Protein AF-A0A286E283-F1 (afdb_monomer_lite)

Sequence (94 aa):
MTQSHWQTDFRLPENPTSPPKGTLASGASPDAQFIFDAIYAHSERVYVLTTMQVNDEWGFIEHEKRQYFATLPDLQAAIADFMNAPTTHFETEN

pLDDT: mean 86.26, std 14.12, range [35.94, 97.62]

Structure (mmCIF, N/CA/C/O backbone):
data_AF-A0A286E283-F1
#
_entry.id   AF-A0A286E283-F1
#
loop_
_atom_site.group_PDB
_atom_site.id
_atom_site.type_symbol
_atom_site.label_atom_id
_atom_site.label_alt_id
_atom_site.label_comp_id
_atom_site.label_asym_id
_atom_site.label_entity_id
_atom_site.label_seq_id
_atom_site.pdbx_PDB_ins_code
_atom_site.Cartn_x
_atom_site.Cartn_y
_atom_site.Cartn_z
_atom_site.occupancy
_atom_site.B_iso_or_equiv
_atom_site.auth_seq_id
_atom_site.auth_comp_id
_atom_site.auth_asym_id
_atom_site.auth_atom_id
_atom_site.pdbx_PDB_model_num
ATOM 1 N N . MET A 1 1 ? 13.110 17.406 -14.425 1.00 35.94 1 MET A N 1
ATOM 2 C CA . MET A 1 1 ? 12.711 16.374 -13.449 1.00 35.94 1 MET A CA 1
ATOM 3 C C . MET A 1 1 ? 11.278 16.012 -13.777 1.00 35.94 1 MET A C 1
ATOM 5 O O . MET A 1 1 ? 10.377 16.772 -13.453 1.00 35.94 1 MET A O 1
ATOM 9 N N . THR A 1 2 ? 11.078 14.965 -14.569 1.00 37.03 2 THR A N 1
ATOM 10 C CA . THR A 1 2 ? 9.737 14.494 -14.925 1.00 37.03 2 THR A CA 1
ATOM 11 C C . THR A 1 2 ? 9.163 13.870 -13.660 1.00 37.03 2 THR A C 1
ATOM 13 O O . THR A 1 2 ? 9.752 12.925 -13.146 1.00 37.03 2 THR A O 1
ATOM 16 N N . GLN A 1 3 ? 8.101 14.445 -13.092 1.00 46.47 3 GLN A N 1
ATOM 17 C CA . GLN A 1 3 ? 7.364 13.769 -12.028 1.00 46.47 3 GLN A CA 1
ATOM 18 C C . GLN A 1 3 ? 6.851 12.458 -12.624 1.00 46.47 3 GLN A C 1
ATOM 20 O O . GLN A 1 3 ? 5.978 12.472 -13.489 1.00 46.47 3 GLN A O 1
ATOM 25 N N . SER A 1 4 ? 7.458 11.345 -12.222 1.00 56.16 4 SER A N 1
ATOM 26 C CA . SER A 1 4 ? 6.960 10.002 -12.486 1.00 56.16 4 SER A CA 1
ATOM 27 C C . SER A 1 4 ? 5.582 9.894 -11.843 1.00 56.16 4 SER A C 1
ATOM 29 O O . SER A 1 4 ? 5.463 9.707 -10.636 1.00 56.16 4 SER A O 1
ATOM 31 N N . HIS A 1 5 ? 4.541 10.143 -12.635 1.00 78.94 5 HIS A N 1
ATOM 32 C CA . HIS A 1 5 ? 3.172 10.177 -12.147 1.00 78.94 5 HIS A CA 1
ATOM 33 C C . HIS A 1 5 ? 2.687 8.737 -11.988 1.00 78.94 5 HIS A C 1
ATOM 35 O O . HIS A 1 5 ? 2.601 8.003 -12.973 1.00 78.94 5 HIS A O 1
ATOM 41 N N . TRP A 1 6 ? 2.411 8.331 -10.751 1.00 89.00 6 TRP A N 1
ATOM 42 C CA . TRP A 1 6 ? 1.751 7.061 -10.468 1.00 89.00 6 TRP A CA 1
ATOM 43 C C . TRP A 1 6 ? 0.420 6.981 -11.219 1.00 89.00 6 TRP A C 1
ATOM 45 O O . TRP A 1 6 ? -0.330 7.959 -11.280 1.00 89.00 6 TRP A O 1
ATOM 55 N N . GLN A 1 7 ? 0.100 5.812 -11.766 1.00 87.50 7 GLN A N 1
ATOM 56 C CA . GLN A 1 7 ? -1.245 5.551 -12.271 1.00 87.50 7 GLN A CA 1
ATOM 57 C C . GLN A 1 7 ? -2.122 5.217 -11.069 1.00 87.50 7 GLN A C 1
ATOM 59 O O . GLN A 1 7 ? -1.843 4.241 -10.380 1.00 87.50 7 GLN A O 1
ATOM 64 N N . THR A 1 8 ? -3.139 6.032 -10.779 1.00 87.50 8 THR A N 1
ATOM 65 C CA . THR A 1 8 ? -3.974 5.874 -9.577 1.00 87.50 8 THR A CA 1
ATOM 66 C C . THR A 1 8 ? -5.466 5.958 -9.903 1.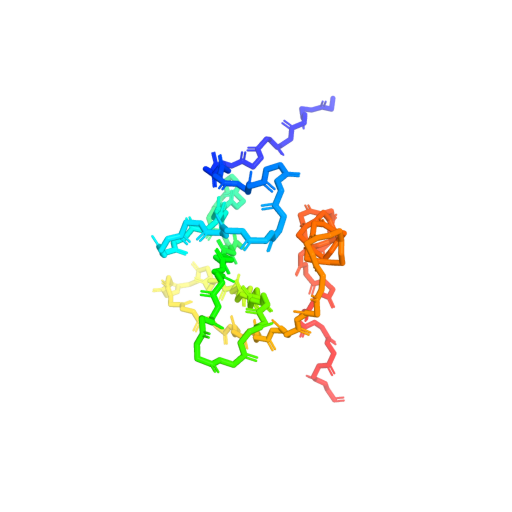00 87.50 8 THR A C 1
ATOM 68 O O . THR A 1 8 ? -5.880 6.743 -10.755 1.00 87.50 8 THR A O 1
ATOM 71 N N . ASP A 1 9 ? -6.274 5.154 -9.210 1.00 85.00 9 ASP A N 1
ATOM 72 C CA . ASP A 1 9 ? -7.731 5.308 -9.101 1.00 85.00 9 ASP A CA 1
ATOM 73 C C . ASP A 1 9 ? -8.045 5.541 -7.620 1.00 85.00 9 ASP A C 1
ATOM 75 O O . ASP A 1 9 ? -7.830 4.653 -6.794 1.00 85.00 9 ASP A O 1
ATOM 79 N N . PHE A 1 10 ? -8.506 6.745 -7.274 1.00 83.06 10 PHE A N 1
ATOM 80 C CA . PHE A 1 10 ? -8.908 7.106 -5.918 1.00 83.06 10 PHE A CA 1
ATOM 81 C C . PHE A 1 10 ? -10.426 7.261 -5.838 1.00 83.06 10 PHE A C 1
ATOM 83 O O . PHE A 1 10 ? -11.033 8.111 -6.485 1.00 83.06 10 PHE A O 1
ATOM 90 N N . ARG A 1 11 ? -11.024 6.483 -4.943 1.00 81.50 11 ARG A N 1
ATOM 91 C CA . ARG A 1 11 ? -12.430 6.526 -4.518 1.00 81.50 11 ARG A CA 1
ATOM 92 C C . ARG A 1 11 ? -12.539 6.714 -3.008 1.00 81.50 11 ARG A C 1
ATOM 94 O O . ARG A 1 11 ? -13.498 6.256 -2.383 1.00 81.50 11 ARG A O 1
ATOM 101 N N . LEU A 1 12 ? -11.527 7.349 -2.414 1.00 70.06 12 LEU A N 1
ATOM 102 C CA . LEU A 1 12 ? -11.466 7.557 -0.975 1.00 70.06 12 LEU A CA 1
ATOM 103 C C . LEU A 1 12 ? -12.666 8.413 -0.548 1.00 70.06 12 LEU A C 1
ATOM 105 O O . LEU A 1 12 ? -12.870 9.496 -1.099 1.00 70.06 12 LEU A O 1
ATOM 109 N N . PRO A 1 13 ? -13.483 7.941 0.403 1.00 69.44 13 PRO A N 1
ATOM 110 C CA . PRO A 1 13 ? -14.652 8.682 0.838 1.00 69.44 13 PRO A CA 1
ATOM 111 C C . PRO A 1 13 ? -14.207 9.913 1.624 1.00 69.44 13 PRO A C 1
ATOM 113 O O . PRO A 1 13 ? -13.448 9.793 2.575 1.00 69.44 13 PRO A O 1
ATOM 116 N N . GLU A 1 14 ? -14.737 11.093 1.308 1.00 67.75 14 GLU A N 1
ATOM 117 C CA . GLU A 1 14 ? -14.480 12.301 2.112 1.00 67.75 14 GLU A CA 1
ATOM 118 C C . GLU A 1 14 ? -14.978 12.151 3.566 1.00 67.75 14 GLU A C 1
ATOM 120 O O . GLU A 1 14 ? -14.514 12.847 4.468 1.00 67.75 14 GLU A O 1
ATOM 125 N N . ASN A 1 15 ? -15.908 11.216 3.809 1.00 68.06 15 ASN A N 1
ATOM 126 C CA . ASN A 1 15 ? -16.456 10.901 5.123 1.00 68.06 15 ASN A CA 1
ATOM 127 C C . ASN A 1 15 ? -16.283 9.401 5.473 1.00 68.06 15 ASN A C 1
ATOM 129 O O . ASN A 1 15 ? -16.922 8.548 4.849 1.00 68.06 15 ASN A O 1
ATOM 133 N N . PRO A 1 16 ? -15.511 9.057 6.523 1.00 66.06 16 PRO A N 1
ATOM 134 C CA . PRO A 1 16 ? -15.190 7.674 6.892 1.00 66.06 16 PRO A CA 1
ATOM 135 C C . PRO A 1 16 ? -16.349 6.888 7.529 1.00 66.06 16 PRO A C 1
ATOM 137 O O . PRO A 1 16 ? -16.180 5.717 7.856 1.00 66.06 16 PRO A O 1
ATOM 140 N N . THR A 1 17 ? -17.517 7.501 7.745 1.00 69.31 17 THR A N 1
ATOM 141 C CA . THR A 1 17 ? -18.670 6.839 8.390 1.00 69.31 17 THR A CA 1
ATOM 142 C C . THR A 1 17 ? -19.494 5.958 7.446 1.00 69.31 17 THR A C 1
ATOM 144 O O . THR A 1 17 ? -20.269 5.127 7.916 1.00 69.31 17 THR A O 1
ATOM 147 N N . SER A 1 18 ? -19.316 6.093 6.128 1.00 72.12 18 SER A N 1
ATOM 148 C CA . SER A 1 18 ? -19.958 5.231 5.127 1.00 72.12 18 SER A CA 1
ATOM 149 C C . SER A 1 18 ? -19.042 4.985 3.916 1.00 72.12 18 SER A C 1
ATOM 151 O O . SER A 1 18 ? -19.356 5.432 2.809 1.00 72.12 18 SER A O 1
ATOM 153 N N . PRO A 1 19 ? -17.903 4.296 4.100 1.00 73.75 19 PRO A N 1
ATOM 154 C CA . PRO A 1 19 ? -16.999 3.970 3.004 1.00 73.75 19 PRO A CA 1
ATOM 155 C C . PRO A 1 19 ? -17.686 3.074 1.956 1.00 73.75 19 PRO A C 1
ATOM 157 O O . PRO A 1 19 ? -18.524 2.238 2.318 1.00 73.75 19 PRO A O 1
ATOM 160 N N . PRO A 1 20 ? -17.372 3.249 0.657 1.00 74.75 20 PRO A N 1
ATOM 161 C CA . PRO A 1 20 ? -17.941 2.429 -0.403 1.00 74.75 20 PRO A CA 1
ATOM 162 C C . PRO A 1 20 ? -17.493 0.973 -0.255 1.00 74.75 20 PRO A C 1
ATOM 164 O O . PRO A 1 20 ? -16.399 0.682 0.224 1.00 74.75 20 PRO A O 1
ATOM 167 N N . LYS A 1 21 ? -18.341 0.045 -0.706 1.00 76.44 21 LYS A N 1
ATOM 168 C CA . LYS A 1 21 ? -17.975 -1.372 -0.775 1.00 76.44 21 LYS A CA 1
ATOM 169 C C . LYS A 1 21 ? -16.948 -1.575 -1.894 1.00 76.44 21 LYS A C 1
ATOM 171 O O . LYS A 1 21 ? -17.248 -1.247 -3.041 1.00 76.44 21 LYS A O 1
ATOM 176 N N . GLY A 1 22 ? -15.797 -2.164 -1.570 1.00 80.44 22 GLY A N 1
ATOM 177 C CA . GLY A 1 22 ? -14.740 -2.513 -2.528 1.00 80.44 22 GLY A CA 1
ATOM 178 C C . GLY A 1 22 ? -13.478 -1.658 -2.385 1.00 80.44 22 GLY A C 1
ATOM 179 O O . GLY A 1 22 ? -13.151 -1.214 -1.282 1.00 80.44 22 GLY A O 1
ATOM 180 N N . THR A 1 23 ? -12.772 -1.456 -3.501 1.00 83.88 23 THR A N 1
ATOM 181 C CA . THR A 1 23 ? -11.545 -0.650 -3.575 1.00 83.88 23 THR A CA 1
ATOM 182 C C . THR A 1 23 ? -11.831 0.825 -3.313 1.00 83.88 23 THR A C 1
ATOM 184 O O . THR A 1 23 ? -12.662 1.452 -3.975 1.00 83.88 23 THR A O 1
ATOM 187 N N . LEU A 1 24 ? -11.111 1.370 -2.336 1.00 90.06 24 LEU A N 1
ATOM 188 C CA . LEU A 1 24 ? -11.052 2.790 -2.013 1.00 90.06 24 LEU A CA 1
ATOM 189 C C . LEU A 1 24 ? -9.961 3.499 -2.803 1.00 90.06 24 LEU A C 1
ATOM 191 O O . LEU A 1 24 ? -10.133 4.656 -3.163 1.00 90.06 24 LEU A O 1
ATOM 195 N N . ALA A 1 25 ? -8.820 2.852 -3.013 1.00 92.69 25 ALA A N 1
ATOM 196 C CA . ALA A 1 25 ? -7.738 3.404 -3.806 1.00 92.69 25 ALA A CA 1
ATOM 197 C C . ALA A 1 25 ? -6.865 2.284 -4.347 1.00 92.69 25 ALA A C 1
ATOM 199 O O . ALA A 1 25 ? -6.581 1.335 -3.630 1.00 92.69 25 ALA A O 1
ATOM 200 N N . SER A 1 26 ? -6.381 2.424 -5.567 1.00 94.69 26 SER A N 1
ATOM 201 C CA . SER A 1 26 ? -5.358 1.538 -6.110 1.00 94.69 26 SER A CA 1
ATOM 202 C C . SER A 1 26 ? -4.385 2.337 -6.948 1.00 94.69 26 SER A C 1
ATOM 204 O O . SER A 1 26 ? -4.764 3.356 -7.534 1.00 94.69 26 SER A O 1
ATOM 206 N N . GLY A 1 27 ? -3.154 1.862 -7.059 1.00 95.06 27 GLY A N 1
ATOM 207 C CA . GLY A 1 27 ? -2.203 2.479 -7.959 1.00 95.06 27 GLY A CA 1
ATOM 208 C C . GLY A 1 27 ? -1.017 1.602 -8.294 1.00 95.06 27 GLY A C 1
ATOM 209 O O . GLY A 1 27 ? -0.734 0.626 -7.604 1.00 95.06 27 GLY A O 1
ATOM 210 N N . ALA A 1 28 ? -0.335 1.976 -9.368 1.00 95.69 28 ALA A N 1
ATOM 211 C CA . ALA A 1 28 ? 0.892 1.348 -9.821 1.00 95.69 28 ALA A CA 1
ATOM 212 C C . ALA A 1 28 ? 1.945 2.410 -10.159 1.00 95.69 28 ALA A C 1
ATOM 214 O O . ALA A 1 28 ? 1.620 3.490 -10.678 1.00 95.69 28 ALA A O 1
ATOM 215 N N . SER A 1 29 ? 3.208 2.096 -9.877 1.00 94.56 29 SER A N 1
ATOM 216 C CA . SER A 1 29 ? 4.346 2.870 -10.364 1.00 94.56 29 SER A CA 1
ATOM 217 C C . SER A 1 29 ? 4.366 2.860 -11.902 1.00 94.56 29 SER A C 1
ATOM 219 O O . SER A 1 29 ? 3.756 1.988 -12.525 1.00 94.56 29 SER A O 1
ATOM 221 N N . PRO A 1 30 ? 5.041 3.817 -12.564 1.00 91.56 30 PRO A N 1
ATOM 222 C CA . PRO A 1 30 ? 5.022 3.907 -14.030 1.00 91.56 30 PRO A CA 1
ATOM 223 C C . PRO A 1 30 ? 5.531 2.663 -14.770 1.00 91.56 30 PRO A C 1
ATOM 225 O O . PRO A 1 30 ? 5.131 2.423 -15.905 1.00 91.56 30 PRO A O 1
ATOM 228 N N . ASP A 1 31 ? 6.416 1.897 -14.137 1.00 91.69 31 ASP A N 1
ATOM 229 C CA . ASP A 1 31 ? 6.966 0.625 -14.614 1.00 91.69 31 ASP A CA 1
ATOM 230 C C . ASP A 1 31 ? 6.184 -0.602 -14.113 1.00 91.69 31 ASP A C 1
ATOM 232 O O . ASP A 1 31 ? 6.560 -1.731 -14.416 1.00 91.69 31 ASP A O 1
ATOM 236 N N . ALA A 1 32 ? 5.101 -0.386 -13.359 1.00 91.19 32 ALA A N 1
ATOM 237 C CA . ALA A 1 32 ? 4.296 -1.403 -12.688 1.00 91.19 32 ALA A CA 1
ATOM 238 C C . ALA A 1 32 ? 5.070 -2.308 -11.708 1.00 91.19 32 ALA A C 1
ATOM 240 O O . ALA A 1 32 ? 4.527 -3.319 -11.261 1.00 91.19 32 ALA A O 1
ATOM 241 N N . GLN A 1 33 ? 6.300 -1.939 -11.328 1.00 94.88 33 GLN A N 1
ATOM 242 C CA . GLN A 1 33 ? 7.091 -2.684 -10.348 1.00 94.88 33 GLN A CA 1
ATOM 243 C C . GLN A 1 33 ? 6.466 -2.625 -8.950 1.00 94.88 33 GLN A C 1
ATOM 245 O O . GLN A 1 33 ? 6.552 -3.587 -8.194 1.00 94.88 33 GLN A O 1
ATOM 250 N N . PHE A 1 34 ? 5.815 -1.518 -8.597 1.00 96.00 34 PHE A N 1
ATOM 251 C CA . PHE A 1 34 ? 5.191 -1.324 -7.294 1.00 96.00 34 PHE A CA 1
ATOM 252 C C . PHE A 1 34 ? 3.706 -1.069 -7.458 1.00 96.00 34 PHE A C 1
ATOM 254 O O . PHE A 1 34 ? 3.294 -0.220 -8.247 1.00 96.00 34 PHE A O 1
ATOM 261 N N . ILE A 1 35 ? 2.895 -1.798 -6.699 1.00 96.38 35 ILE A N 1
ATOM 262 C CA . ILE A 1 35 ? 1.437 -1.747 -6.786 1.00 96.38 35 ILE A CA 1
ATOM 263 C C . ILE A 1 35 ? 0.874 -1.595 -5.377 1.00 96.38 35 ILE A C 1
ATOM 265 O O . ILE A 1 35 ? 1.408 -2.160 -4.423 1.00 96.38 35 ILE A O 1
ATOM 269 N N . PHE A 1 36 ? -0.222 -0.859 -5.234 1.00 96.50 36 PHE A N 1
ATOM 270 C CA . PHE A 1 36 ? -1.027 -0.891 -4.022 1.00 96.50 36 PHE A CA 1
ATOM 271 C C . PHE A 1 36 ? -2.519 -1.017 -4.324 1.00 96.50 36 PHE A C 1
ATOM 273 O O . PHE A 1 36 ? -3.007 -0.548 -5.353 1.00 96.50 36 PHE A O 1
ATOM 280 N N . ASP A 1 37 ? -3.241 -1.609 -3.379 1.00 96.12 37 ASP A N 1
ATOM 281 C CA . ASP A 1 37 ? -4.701 -1.622 -3.311 1.00 96.12 37 ASP A CA 1
ATOM 282 C C . ASP A 1 37 ? -5.133 -1.357 -1.867 1.00 96.12 37 ASP A C 1
ATOM 284 O O . ASP A 1 37 ? -4.560 -1.891 -0.915 1.00 96.12 37 ASP A O 1
ATOM 288 N N . ALA A 1 38 ? -6.128 -0.498 -1.699 1.00 95.81 38 ALA A N 1
ATOM 289 C CA . ALA A 1 38 ? -6.664 -0.090 -0.418 1.00 95.81 38 ALA A CA 1
ATOM 290 C C . ALA A 1 38 ? -8.172 -0.318 -0.387 1.00 95.81 38 ALA A C 1
ATOM 292 O O . ALA A 1 38 ? -8.899 0.159 -1.260 1.00 95.81 38 ALA A O 1
ATOM 293 N N . ILE A 1 39 ? -8.653 -0.983 0.658 1.00 94.25 39 ILE A N 1
ATOM 294 C CA . ILE A 1 39 ? -10.068 -1.319 0.854 1.00 94.25 39 ILE A CA 1
ATOM 295 C C . ILE A 1 39 ? -10.540 -0.898 2.248 1.00 94.25 39 ILE A C 1
ATOM 297 O O . ILE A 1 39 ? -9.738 -0.699 3.165 1.00 94.25 39 ILE A O 1
ATOM 301 N N . TYR A 1 40 ? -11.859 -0.828 2.435 1.00 92.94 40 TYR A N 1
ATOM 302 C CA . TYR A 1 40 ? -12.455 -0.851 3.771 1.00 92.94 40 TYR A CA 1
ATOM 303 C C . TYR A 1 40 ? -13.007 -2.244 4.085 1.00 92.94 40 TYR A C 1
ATOM 305 O O . TYR A 1 40 ? -13.938 -2.726 3.434 1.00 92.94 40 TYR A O 1
ATOM 313 N N . ALA A 1 41 ? -12.457 -2.887 5.112 1.00 92.06 41 ALA A N 1
ATOM 314 C CA . ALA A 1 41 ? -12.910 -4.181 5.596 1.00 92.06 41 ALA A CA 1
ATOM 315 C C . ALA A 1 41 ? -14.086 -3.980 6.567 1.00 92.06 41 ALA A C 1
ATOM 317 O O . ALA A 1 41 ? -13.911 -3.701 7.753 1.00 92.06 41 ALA A O 1
ATOM 318 N N . HIS A 1 42 ? -15.316 -4.061 6.047 1.00 87.88 42 HIS A N 1
ATOM 319 C CA . HIS A 1 42 ? -16.528 -3.712 6.802 1.00 87.88 42 HIS A CA 1
ATOM 320 C C . HIS A 1 42 ? -16.780 -4.590 8.039 1.00 87.88 42 HIS A C 1
ATOM 322 O O . HIS A 1 42 ? -17.329 -4.090 9.023 1.00 87.88 42 HIS A O 1
ATOM 328 N N . SER A 1 43 ? -16.417 -5.875 7.997 1.00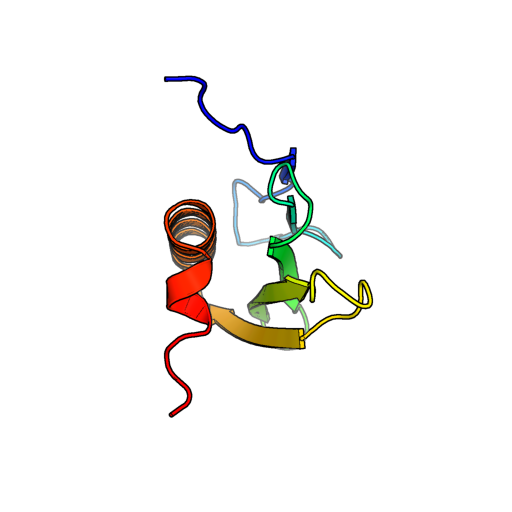 88.44 43 SER A N 1
ATOM 329 C CA . SER A 1 43 ? -16.574 -6.810 9.121 1.00 88.44 43 SER A CA 1
ATOM 330 C C . SER A 1 43 ? -15.707 -6.412 10.314 1.00 88.44 4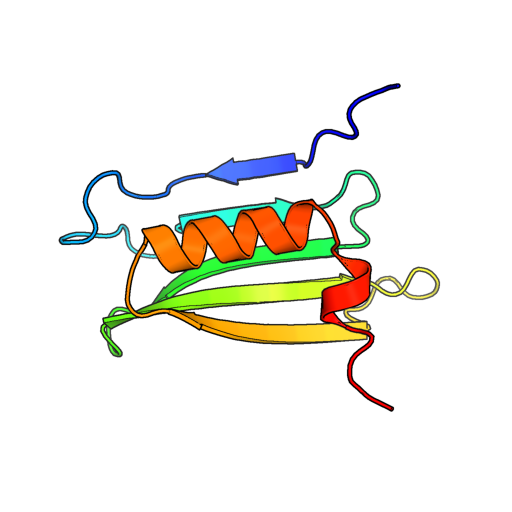3 SER A C 1
ATOM 332 O O . SER A 1 43 ? -16.163 -6.445 11.455 1.00 88.44 43 SER A O 1
ATOM 334 N N . GLU A 1 44 ? -14.483 -5.980 10.036 1.00 89.81 44 GLU A N 1
ATOM 335 C CA . GLU A 1 44 ? -13.455 -5.614 11.007 1.00 89.81 44 GLU A CA 1
ATOM 336 C C . GLU A 1 44 ? -13.479 -4.114 11.338 1.00 89.81 44 GLU A C 1
ATOM 338 O O . GLU A 1 44 ? -12.901 -3.691 12.336 1.00 89.81 44 GLU A O 1
ATOM 343 N N . ARG A 1 45 ? -14.180 -3.314 10.525 1.00 90.06 45 ARG A N 1
ATOM 344 C CA . ARG A 1 45 ? -14.260 -1.847 10.600 1.00 90.06 45 ARG A CA 1
ATOM 345 C C . ARG A 1 45 ? -12.898 -1.154 10.507 1.00 90.06 45 ARG A C 1
ATOM 347 O O . ARG A 1 45 ? -12.687 -0.122 11.142 1.00 90.06 45 ARG A O 1
ATOM 354 N N . VAL A 1 46 ? -11.999 -1.699 9.691 1.00 93.38 46 VAL A N 1
ATOM 355 C CA . VAL A 1 46 ? -10.648 -1.162 9.471 1.00 93.38 46 VAL A CA 1
ATOM 356 C C . VAL A 1 46 ? -10.390 -0.882 7.997 1.00 93.38 46 VAL A C 1
ATOM 358 O O . VAL A 1 46 ? -10.990 -1.485 7.107 1.00 93.38 46 VAL A O 1
ATOM 361 N N . TYR A 1 47 ? -9.465 0.032 7.747 1.00 93.75 47 TYR A N 1
ATOM 362 C CA . TYR A 1 47 ? -8.880 0.268 6.436 1.00 93.75 47 TYR A CA 1
ATOM 363 C C . TYR A 1 47 ? -7.713 -0.691 6.237 1.00 93.75 47 TYR A C 1
ATOM 365 O O . TYR A 1 47 ? -6.912 -0.882 7.151 1.00 93.75 47 TYR A O 1
ATOM 373 N N . VAL A 1 48 ? -7.606 -1.282 5.055 1.00 96.00 48 VAL A N 1
ATOM 374 C CA . VAL A 1 48 ? -6.522 -2.208 4.721 1.00 96.00 48 VAL A CA 1
ATOM 375 C C . VAL A 1 48 ? -5.781 -1.657 3.520 1.00 96.00 48 VAL A C 1
ATOM 377 O O . VAL A 1 48 ? -6.417 -1.349 2.518 1.00 96.00 48 VAL A O 1
ATOM 380 N N . LEU A 1 49 ? -4.460 -1.547 3.626 1.00 97.12 49 LEU A N 1
ATOM 381 C CA . LEU A 1 49 ? -3.558 -1.274 2.511 1.00 97.12 49 LEU A CA 1
ATOM 382 C C . LEU A 1 49 ? -2.770 -2.542 2.211 1.00 97.12 49 LEU A C 1
ATOM 384 O O . LEU A 1 49 ? -2.099 -3.070 3.098 1.00 97.12 49 LEU A O 1
ATOM 388 N N . THR A 1 50 ? -2.827 -3.000 0.970 1.00 97.38 50 THR A N 1
ATOM 389 C CA . THR A 1 50 ? -1.950 -4.041 0.442 1.00 97.38 50 THR A CA 1
ATOM 390 C C . THR A 1 50 ? -0.948 -3.375 -0.484 1.00 97.38 50 THR A C 1
ATOM 392 O O . THR A 1 50 ? -1.353 -2.768 -1.472 1.00 97.38 50 THR A O 1
ATOM 395 N N . THR A 1 51 ? 0.342 -3.475 -0.176 1.00 97.62 51 THR A N 1
ATOM 396 C CA . THR A 1 51 ? 1.432 -3.037 -1.055 1.00 97.62 51 THR A CA 1
ATOM 397 C C . THR A 1 51 ? 2.150 -4.253 -1.610 1.00 97.62 51 THR A C 1
ATOM 399 O O . THR A 1 51 ? 2.387 -5.227 -0.893 1.00 97.62 51 THR A O 1
ATOM 402 N N . MET A 1 52 ? 2.510 -4.197 -2.884 1.00 97.12 52 MET A N 1
ATOM 403 C CA . MET A 1 52 ? 3.145 -5.288 -3.609 1.00 97.12 52 MET A CA 1
ATOM 404 C C . MET A 1 52 ? 4.350 -4.776 -4.389 1.00 97.12 52 MET A C 1
ATOM 406 O O . MET A 1 52 ? 4.328 -3.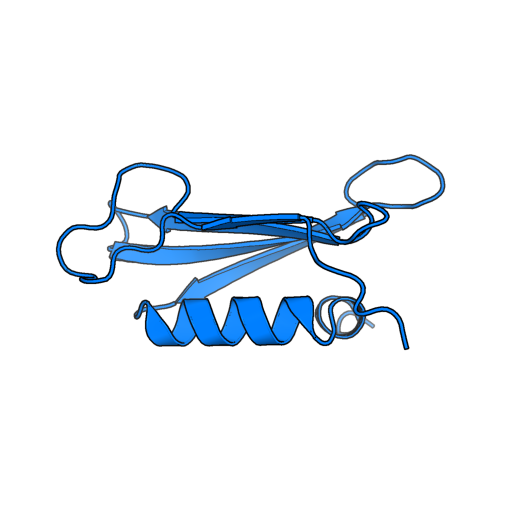661 -4.917 1.00 97.12 52 MET A O 1
ATOM 410 N N . GLN A 1 53 ? 5.369 -5.622 -4.484 1.00 96.31 53 GLN A N 1
ATOM 411 C CA . GLN A 1 53 ? 6.475 -5.481 -5.420 1.00 96.31 53 GLN A CA 1
ATOM 412 C C . GLN A 1 53 ? 6.420 -6.637 -6.411 1.00 96.31 53 GLN A C 1
ATOM 414 O O . GLN A 1 53 ? 6.312 -7.796 -6.013 1.00 96.31 53 GLN A O 1
ATOM 419 N N . VAL A 1 54 ? 6.494 -6.314 -7.694 1.00 94.62 54 VAL A N 1
ATOM 420 C CA . VAL A 1 54 ? 6.565 -7.268 -8.794 1.00 94.62 54 VAL A CA 1
ATOM 421 C C . VAL A 1 54 ? 8.030 -7.498 -9.150 1.00 94.62 54 VAL A C 1
ATOM 423 O O . VAL A 1 54 ? 8.793 -6.547 -9.324 1.00 94.62 54 VAL A O 1
ATOM 426 N N . ASN A 1 55 ? 8.408 -8.766 -9.260 1.00 91.69 55 ASN A N 1
ATOM 427 C CA . ASN A 1 55 ? 9.711 -9.182 -9.747 1.00 91.69 55 ASN A CA 1
ATOM 428 C C . ASN A 1 55 ? 9.864 -8.822 -11.234 1.00 91.69 55 ASN A C 1
ATOM 430 O O . ASN A 1 55 ? 8.974 -9.103 -12.042 1.00 91.69 55 ASN A O 1
ATOM 434 N N . ASP A 1 56 ? 10.999 -8.238 -11.602 1.00 86.31 56 ASP A N 1
ATOM 435 C CA . ASP A 1 56 ? 11.283 -7.757 -12.956 1.00 86.31 56 ASP A CA 1
ATOM 436 C C . ASP A 1 56 ? 11.640 -8.872 -13.957 1.00 86.31 56 ASP A C 1
ATOM 438 O O . ASP A 1 56 ? 11.443 -8.699 -15.161 1.00 86.31 56 ASP A O 1
ATOM 442 N N . GLU A 1 57 ? 12.107 -10.029 -13.483 1.00 88.25 57 GLU A N 1
ATOM 443 C CA . GLU A 1 57 ? 12.458 -11.185 -14.316 1.00 88.25 57 GLU A CA 1
ATOM 444 C C . GLU A 1 57 ? 11.223 -12.012 -14.713 1.00 88.25 57 GLU A C 1
ATOM 446 O O . GLU A 1 57 ? 11.077 -12.402 -15.874 1.00 88.25 57 GLU A O 1
ATOM 451 N N . TRP A 1 58 ? 10.313 -12.264 -13.766 1.00 86.56 58 TRP A N 1
ATOM 452 C CA . TRP A 1 58 ? 9.194 -13.199 -13.955 1.00 86.56 58 TRP A CA 1
ATOM 453 C C . TRP A 1 58 ? 7.810 -12.541 -13.992 1.00 86.56 58 TRP A C 1
ATOM 455 O O . TRP A 1 58 ? 6.845 -13.181 -14.414 1.00 86.56 58 TRP A O 1
ATOM 465 N N . GLY A 1 59 ? 7.684 -11.287 -13.547 1.00 87.81 59 GLY A N 1
ATOM 466 C CA . GLY A 1 59 ? 6.405 -10.573 -13.499 1.00 87.81 59 GLY A CA 1
ATOM 467 C C . GLY A 1 59 ? 5.435 -11.073 -12.420 1.00 87.81 59 GLY A C 1
ATOM 468 O O . GLY A 1 59 ? 4.239 -10.788 -12.492 1.00 87.81 59 GLY A O 1
ATOM 469 N N . PHE A 1 60 ? 5.919 -11.829 -11.430 1.00 92.06 60 PHE A N 1
ATOM 470 C CA . PHE A 1 60 ? 5.132 -12.264 -10.271 1.00 92.06 60 PHE A CA 1
ATOM 471 C C . PHE A 1 60 ? 5.297 -11.310 -9.091 1.00 92.06 60 PHE A C 1
ATOM 473 O O . PHE A 1 60 ? 6.288 -10.592 -9.003 1.00 92.06 60 PHE A O 1
ATOM 480 N N . ILE A 1 61 ? 4.346 -11.339 -8.156 1.00 93.62 61 ILE A N 1
ATOM 481 C CA . ILE A 1 61 ? 4.501 -10.655 -6.869 1.00 93.62 61 ILE A CA 1
ATOM 482 C C . ILE A 1 61 ? 5.660 -11.317 -6.115 1.00 93.62 61 ILE A C 1
ATOM 484 O O . ILE A 1 61 ? 5.590 -12.500 -5.785 1.00 93.62 61 ILE A O 1
ATOM 488 N N . GLU A 1 62 ? 6.714 -10.547 -5.868 1.00 94.62 62 GLU A N 1
ATOM 489 C CA . GLU A 1 62 ? 7.884 -10.948 -5.086 1.00 94.62 62 GLU A CA 1
ATOM 490 C C . GLU A 1 62 ? 7.654 -10.704 -3.599 1.00 94.62 62 GLU A C 1
ATOM 492 O O . GLU A 1 62 ? 7.880 -11.583 -2.770 1.00 94.62 62 GLU A O 1
ATOM 497 N N . HIS A 1 63 ? 7.119 -9.525 -3.277 1.00 95.62 63 HIS A N 1
ATOM 498 C CA . HIS A 1 63 ? 6.780 -9.140 -1.917 1.00 95.62 63 HIS A CA 1
ATOM 499 C C . HIS A 1 63 ? 5.343 -8.641 -1.843 1.00 95.62 63 HIS A C 1
ATOM 501 O O . HIS A 1 63 ? 4.883 -7.891 -2.705 1.00 95.62 63 HIS A O 1
ATOM 507 N N . GLU A 1 64 ? 4.650 -9.015 -0.771 1.00 95.81 64 GLU A N 1
ATOM 508 C CA . GLU A 1 64 ? 3.328 -8.507 -0.424 1.00 95.81 64 GLU A CA 1
ATOM 509 C C . GLU A 1 64 ? 3.308 -8.134 1.058 1.00 95.81 64 GLU A C 1
ATOM 511 O O . GLU A 1 64 ? 3.707 -8.920 1.917 1.00 95.81 64 GLU A O 1
ATOM 516 N N . LYS A 1 65 ? 2.794 -6.945 1.371 1.00 96.00 65 LYS A N 1
ATOM 517 C CA . LYS A 1 65 ? 2.615 -6.478 2.744 1.00 96.00 65 LYS A CA 1
ATOM 518 C C . LYS A 1 65 ? 1.210 -5.931 2.927 1.00 96.00 65 LYS A C 1
ATOM 520 O O . LYS A 1 65 ? 0.763 -5.082 2.161 1.00 96.00 65 LYS A O 1
ATOM 525 N N . ARG A 1 66 ? 0.522 -6.394 3.976 1.00 96.44 66 ARG A N 1
ATOM 526 C CA . ARG A 1 66 ? -0.786 -5.868 4.390 1.00 96.44 66 ARG A CA 1
ATOM 527 C C . ARG A 1 66 ? -0.665 -5.078 5.681 1.00 96.44 66 ARG A C 1
ATOM 529 O O . ARG A 1 66 ? -0.121 -5.570 6.668 1.00 96.44 66 ARG A O 1
ATOM 536 N N . GLN A 1 67 ? -1.209 -3.870 5.677 1.00 96.75 67 GLN A N 1
ATOM 537 C CA . GLN A 1 67 ? -1.255 -2.972 6.824 1.00 96.75 67 GLN A CA 1
ATOM 538 C C . GLN A 1 67 ? -2.704 -2.595 7.131 1.00 96.75 67 GLN A C 1
ATOM 540 O O . GLN A 1 67 ? -3.513 -2.416 6.222 1.00 96.75 67 GLN A O 1
ATOM 545 N N . TYR A 1 68 ? -3.020 -2.472 8.418 1.00 96.62 68 TYR A N 1
ATOM 546 C CA . TYR A 1 68 ? -4.366 -2.196 8.911 1.00 96.62 68 TYR A CA 1
ATOM 547 C C . TYR A 1 68 ? -4.378 -0.855 9.638 1.00 96.62 68 TYR A C 1
ATOM 549 O O . TYR A 1 68 ? -3.536 -0.612 10.501 1.00 96.62 68 TYR A O 1
ATOM 557 N N . PHE A 1 69 ? -5.351 -0.007 9.320 1.00 95.25 69 PHE A N 1
ATOM 558 C CA . PHE A 1 69 ? -5.477 1.338 9.869 1.00 95.25 69 PHE A CA 1
ATOM 559 C C . PHE A 1 69 ? -6.878 1.561 10.432 1.00 95.25 69 PHE A C 1
ATOM 561 O O . PHE A 1 69 ? -7.881 1.122 9.866 1.00 95.25 69 PHE A O 1
ATOM 568 N N . ALA A 1 70 ? -6.956 2.272 11.556 1.00 92.56 70 ALA A N 1
ATOM 569 C CA . ALA A 1 70 ? -8.229 2.613 12.185 1.00 92.56 70 ALA A CA 1
ATOM 570 C C . ALA A 1 70 ? -8.922 3.797 11.493 1.00 92.56 70 ALA A C 1
ATOM 572 O O . ALA A 1 70 ? -10.147 3.914 11.548 1.00 92.56 70 ALA A O 1
ATOM 573 N N . THR A 1 71 ? -8.154 4.681 10.848 1.00 91.44 71 THR A N 1
ATOM 574 C CA . THR A 1 71 ? -8.669 5.928 10.281 1.00 91.44 71 THR A CA 1
ATOM 575 C C . THR A 1 71 ? -8.272 6.104 8.819 1.00 91.44 71 THR A C 1
ATOM 577 O O . THR A 1 71 ? -7.252 5.589 8.361 1.00 91.44 71 THR A O 1
ATOM 580 N N . LEU A 1 72 ? -9.099 6.851 8.083 1.00 90.19 72 LEU A N 1
ATOM 581 C CA . LEU A 1 72 ? -8.824 7.197 6.692 1.00 90.19 72 LEU A CA 1
ATOM 582 C C . LEU A 1 72 ? -7.574 8.090 6.536 1.00 90.19 72 LEU A C 1
ATOM 584 O O . LEU A 1 72 ? -6.794 7.807 5.629 1.00 90.19 72 LEU A O 1
ATOM 588 N N . PRO A 1 73 ? -7.327 9.111 7.387 1.00 92.69 73 PRO A N 1
ATOM 589 C CA . PRO A 1 73 ? -6.092 9.893 7.311 1.00 92.69 73 PRO A CA 1
ATOM 590 C C . PRO A 1 73 ? -4.817 9.058 7.472 1.00 92.69 73 PRO A C 1
ATOM 592 O O . PRO A 1 73 ? -3.856 9.287 6.741 1.00 92.69 73 PRO A O 1
ATOM 595 N N . ASP A 1 74 ? -4.814 8.061 8.362 1.00 94.81 74 ASP A N 1
ATOM 596 C CA . ASP A 1 74 ? -3.647 7.184 8.539 1.00 94.81 74 ASP A CA 1
ATOM 597 C C . ASP A 1 74 ? -3.402 6.320 7.293 1.00 94.81 74 ASP A C 1
ATOM 599 O O . ASP A 1 74 ? -2.263 6.178 6.848 1.00 94.81 74 ASP A O 1
ATOM 603 N N . LEU A 1 75 ? -4.474 5.792 6.683 1.00 94.88 75 LEU A N 1
ATOM 604 C CA . LEU A 1 75 ? -4.388 5.090 5.398 1.00 94.88 75 LEU A CA 1
ATOM 605 C C . LEU A 1 75 ? -3.815 6.010 4.306 1.00 94.88 75 LEU A C 1
ATOM 607 O O . LEU A 1 75 ? -2.948 5.596 3.542 1.00 94.88 75 LEU A O 1
ATOM 611 N N . GLN A 1 76 ? -4.301 7.251 4.219 1.00 93.12 76 GLN A N 1
ATOM 612 C CA . GLN A 1 76 ? -3.845 8.226 3.225 1.00 93.12 76 GLN A CA 1
ATOM 613 C C . GLN A 1 76 ? -2.362 8.565 3.388 1.00 93.12 76 GLN A C 1
ATOM 615 O O . GLN A 1 76 ? -1.644 8.620 2.390 1.00 93.12 76 GLN A O 1
ATOM 620 N N . ALA A 1 77 ? -1.904 8.753 4.628 1.00 95.06 77 ALA A N 1
ATOM 621 C CA . ALA A 1 77 ? -0.494 8.970 4.929 1.00 95.06 77 ALA A CA 1
ATOM 622 C C . ALA A 1 77 ? 0.354 7.767 4.490 1.00 95.06 77 ALA A C 1
ATOM 624 O O . ALA A 1 77 ? 1.327 7.947 3.766 1.00 95.06 77 ALA A O 1
ATOM 625 N N . ALA A 1 78 ? -0.073 6.542 4.809 1.00 96.06 78 ALA A N 1
ATOM 626 C CA . ALA A 1 78 ? 0.646 5.333 4.413 1.00 96.06 78 ALA A CA 1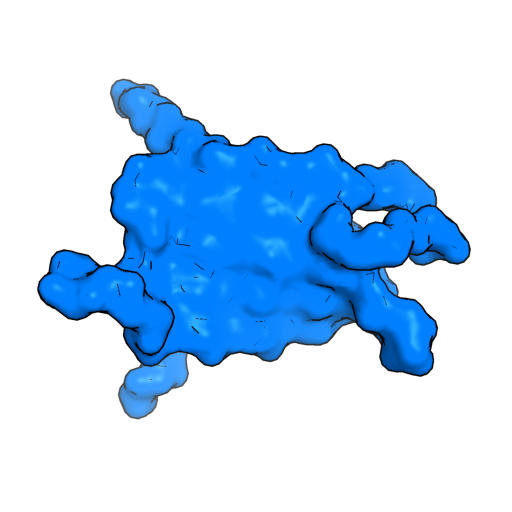
ATOM 627 C C . ALA A 1 78 ? 0.712 5.128 2.888 1.00 96.06 78 ALA A C 1
ATOM 629 O O . ALA A 1 78 ? 1.743 4.701 2.372 1.00 96.06 78 ALA A O 1
ATOM 630 N N . ILE A 1 79 ? -0.359 5.453 2.150 1.00 95.50 79 ILE A N 1
ATOM 631 C CA . ILE A 1 79 ? -0.346 5.432 0.678 1.00 95.50 79 ILE A CA 1
ATOM 632 C C . ILE A 1 79 ? 0.667 6.454 0.140 1.00 95.50 79 ILE A C 1
ATOM 634 O O . ILE A 1 79 ? 1.441 6.134 -0.760 1.00 95.50 79 ILE A O 1
ATOM 638 N N . ALA A 1 80 ? 0.684 7.673 0.687 1.00 94.19 80 ALA A N 1
ATOM 639 C CA . ALA A 1 80 ? 1.636 8.705 0.281 1.00 94.19 80 ALA A CA 1
ATOM 640 C C . ALA A 1 80 ? 3.089 8.301 0.578 1.00 94.19 80 ALA A C 1
ATOM 642 O O . ALA A 1 80 ? 3.952 8.472 -0.282 1.00 94.19 80 ALA A O 1
ATOM 643 N N . ASP A 1 81 ? 3.348 7.729 1.753 1.00 95.31 81 ASP A N 1
ATOM 644 C CA . ASP A 1 81 ? 4.669 7.234 2.142 1.00 95.31 81 ASP A CA 1
ATOM 645 C C . ASP A 1 81 ? 5.150 6.133 1.188 1.00 95.31 81 ASP A C 1
ATOM 647 O O . ASP A 1 81 ? 6.259 6.227 0.655 1.00 95.31 81 ASP A O 1
ATOM 651 N N . PHE A 1 82 ? 4.286 5.161 0.870 1.00 95.50 82 PHE A N 1
ATOM 652 C CA . PHE A 1 82 ? 4.601 4.110 -0.097 1.00 95.50 82 PHE A CA 1
ATOM 653 C C . PHE A 1 82 ? 4.900 4.673 -1.491 1.00 95.50 82 PHE A C 1
ATOM 655 O O . PHE A 1 82 ? 5.893 4.293 -2.106 1.00 95.50 82 PHE A O 1
ATOM 662 N N . MET A 1 83 ? 4.094 5.618 -1.988 1.00 94.12 83 MET A N 1
ATOM 663 C CA . MET A 1 83 ? 4.325 6.224 -3.307 1.00 94.12 83 MET A CA 1
ATOM 664 C C . MET A 1 83 ? 5.629 7.034 -3.382 1.00 94.12 83 MET A C 1
ATOM 666 O O . MET A 1 8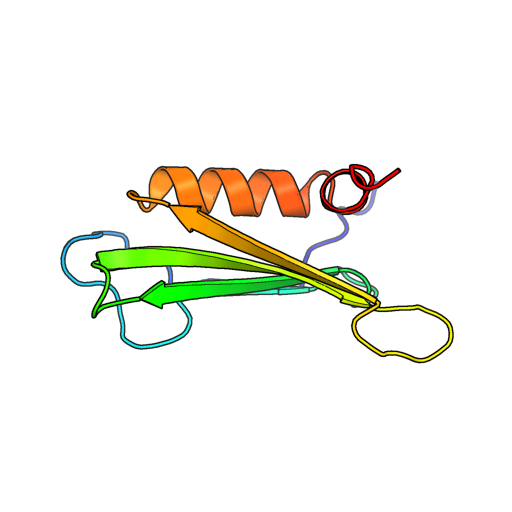3 ? 6.205 7.155 -4.466 1.00 94.12 83 MET A O 1
ATOM 670 N N . ASN A 1 84 ? 6.091 7.585 -2.255 1.00 94.06 84 ASN A N 1
ATOM 671 C CA . ASN A 1 84 ? 7.324 8.367 -2.168 1.00 94.06 84 ASN A CA 1
ATOM 672 C C . ASN A 1 84 ? 8.583 7.496 -2.030 1.00 94.06 84 ASN A C 1
ATOM 674 O O . ASN A 1 84 ? 9.640 7.884 -2.530 1.00 94.06 84 ASN A O 1
ATOM 678 N N . ALA A 1 85 ? 8.490 6.352 -1.348 1.00 92.81 85 ALA A N 1
ATOM 679 C CA . ALA A 1 85 ? 9.623 5.467 -1.080 1.00 92.81 85 ALA A CA 1
ATOM 680 C C . ALA A 1 85 ? 9.212 3.977 -1.108 1.00 92.81 85 ALA A C 1
ATOM 682 O O . ALA A 1 85 ? 9.241 3.307 -0.078 1.00 92.81 85 ALA A O 1
ATOM 683 N N . PRO A 1 86 ? 8.838 3.418 -2.273 1.00 92.25 86 PRO A N 1
ATOM 684 C CA . PRO A 1 86 ? 8.253 2.078 -2.333 1.00 92.25 86 PRO A CA 1
ATOM 685 C C . PRO A 1 86 ? 9.250 0.945 -2.041 1.00 92.25 86 PRO A C 1
ATOM 687 O O . PRO A 1 86 ? 8.848 -0.092 -1.521 1.00 92.25 86 PRO A O 1
ATOM 690 N N . THR A 1 87 ? 10.548 1.126 -2.314 1.00 90.94 87 THR A N 1
ATOM 691 C CA . THR A 1 87 ? 11.576 0.100 -2.044 1.00 90.94 87 THR A CA 1
ATOM 692 C C . THR A 1 87 ? 11.786 -0.122 -0.548 1.00 90.94 87 THR A C 1
ATOM 694 O O . THR A 1 87 ? 11.843 -1.258 -0.082 1.00 90.94 87 THR A O 1
ATOM 697 N N . THR A 1 88 ? 11.802 0.958 0.240 1.00 89.00 88 THR A N 1
ATOM 698 C CA . THR A 1 88 ? 12.057 0.893 1.688 1.00 89.00 88 THR A CA 1
ATOM 699 C C . THR A 1 88 ? 10.962 0.136 2.443 1.00 89.00 88 THR A C 1
ATOM 701 O O . THR A 1 88 ? 11.205 -0.387 3.530 1.00 89.00 88 THR A O 1
ATOM 704 N N . HIS A 1 89 ? 9.764 0.018 1.857 1.00 85.62 89 HIS A N 1
ATOM 705 C CA . HIS A 1 89 ? 8.660 -0.756 2.421 1.00 85.62 89 HIS A CA 1
ATOM 706 C C . HIS A 1 89 ? 8.931 -2.267 2.490 1.00 85.62 89 HIS A C 1
ATOM 708 O O . HIS A 1 89 ? 8.299 -2.935 3.322 1.00 85.62 89 HIS A O 1
ATOM 714 N N . PHE A 1 90 ? 9.853 -2.782 1.666 1.00 85.19 90 PHE A N 1
ATOM 715 C CA . PHE A 1 90 ? 10.200 -4.206 1.568 1.00 85.19 90 PHE A CA 1
ATOM 716 C C . PHE A 1 90 ? 11.629 -4.527 2.045 1.00 85.19 90 PHE A C 1
ATOM 718 O O . PHE A 1 90 ? 11.933 -5.677 2.336 1.00 85.19 90 PHE A O 1
ATOM 725 N N . GLU A 1 91 ? 12.486 -3.522 2.245 1.00 73.69 91 GLU A N 1
ATOM 726 C CA . GLU A 1 91 ? 13.880 -3.682 2.705 1.00 73.69 91 GLU A CA 1
ATOM 727 C C . GLU A 1 91 ? 14.032 -4.118 4.185 1.00 73.69 91 GLU A C 1
ATOM 729 O O . GLU A 1 91 ? 15.152 -4.248 4.677 1.00 73.69 91 GLU A O 1
ATOM 734 N N . THR A 1 92 ? 12.939 -4.345 4.931 1.00 55.72 92 THR A N 1
ATOM 735 C CA . THR A 1 92 ? 12.988 -4.652 6.380 1.00 55.72 92 THR A CA 1
ATOM 736 C C . THR A 1 92 ? 13.084 -6.142 6.739 1.00 55.72 92 THR A C 1
ATOM 738 O O . THR A 1 92 ? 13.027 -6.475 7.921 1.00 55.72 92 THR A O 1
ATOM 741 N N . GLU A 1 93 ? 13.248 -7.041 5.768 1.00 50.59 93 GLU A N 1
ATOM 742 C CA . GLU A 1 93 ? 13.414 -8.481 6.014 1.00 50.59 93 GLU A CA 1
ATOM 743 C C . GLU A 1 93 ? 14.844 -8.936 5.674 1.00 50.59 93 GLU A C 1
ATOM 745 O O . GLU A 1 93 ? 15.107 -9.439 4.586 1.00 50.59 93 GLU A O 1
ATOM 750 N N . ASN A 1 94 ? 15.776 -8.740 6.615 1.00 37.84 94 ASN A N 1
ATOM 751 C CA . ASN A 1 94 ? 17.082 -9.414 6.670 1.00 37.84 94 ASN A CA 1
ATOM 752 C C . ASN A 1 94 ? 17.415 -9.795 8.114 1.00 37.84 94 ASN A C 1
ATOM 754 O O . ASN A 1 94 ? 17.312 -8.905 8.991 1.00 37.84 94 ASN A O 1
#

Secondary structure (DSSP, 8-state):
------EEEE---SSTTSPPSSEEEEEE-TTSSEEEEEEEETTTTEEEEEEEEE-TTT-SEEEEEEEEESSHHHHHHHHHHHHH-TTTTTTT--

Foldseek 3Di:
DPPQDKAKDAQADPDLPDRDADWRMKTAGNVRQKIKTWGQPVVVRWIKIKIFGADPPPRHTPDIDIDIHNDSVVVVVVVVVCVVPVVVVPVPDD

Radius of gyration: 13.69 Å; chains: 1; bounding box: 37×30×27 Å

Organism: NCBI:txid1120981